Protein AF-A0A375AC36-F1 (afdb_monomer)

Foldseek 3Di:
DDDDDDPLLDFDDDPVVVCDLVVVDDDDDDVCNSVVVSVVRSVVRVVVCVVVVVDDDPPDDDD

Structure (mmCIF, N/CA/C/O backbone):
data_AF-A0A375AC36-F1
#
_entry.id   AF-A0A375AC36-F1
#
loop_
_atom_site.group_PDB
_atom_site.id
_atom_site.type_symbol
_atom_site.label_atom_id
_atom_site.label_alt_id
_atom_site.label_comp_id
_atom_site.label_asym_id
_atom_site.label_entity_id
_atom_site.label_seq_id
_atom_site.pdbx_PDB_ins_code
_atom_site.Cartn_x
_atom_site.Cartn_y
_atom_site.Cartn_z
_atom_site.occupancy
_atom_site.B_iso_or_equiv
_atom_site.auth_seq_id
_atom_site.auth_comp_id
_atom_site.auth_asym_id
_atom_site.auth_atom_id
_atom_site.pdbx_PDB_model_num
ATOM 1 N N . MET A 1 1 ? -18.024 16.640 -5.096 1.00 46.81 1 MET A N 1
ATOM 2 C CA . MET A 1 1 ? -17.171 15.755 -5.917 1.00 46.81 1 MET A CA 1
ATOM 3 C C . MET A 1 1 ? -15.952 15.422 -5.088 1.00 46.81 1 MET A C 1
ATOM 5 O O . MET A 1 1 ? -15.232 16.341 -4.727 1.00 46.81 1 MET A O 1
ATOM 9 N N . ALA A 1 2 ? -15.788 14.160 -4.695 1.00 68.69 2 ALA A N 1
ATOM 10 C CA . ALA A 1 2 ? -14.570 13.733 -4.018 1.00 68.69 2 ALA A CA 1
ATOM 11 C C . ALA A 1 2 ? -13.439 13.684 -5.053 1.00 68.69 2 ALA A C 1
ATOM 13 O O . ALA A 1 2 ? -13.629 13.145 -6.143 1.00 68.69 2 ALA A O 1
ATOM 14 N N . TYR A 1 3 ? -12.302 14.294 -4.735 1.00 7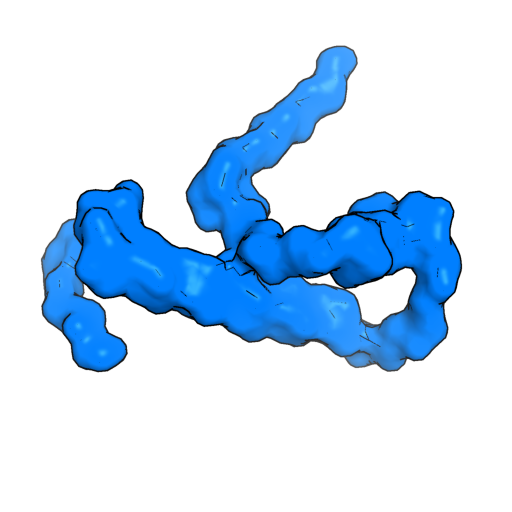6.56 3 TYR A N 1
ATOM 15 C CA . TYR A 1 3 ? -11.101 14.200 -5.555 1.00 76.56 3 TYR A CA 1
ATOM 16 C C . TYR A 1 3 ? -10.560 12.772 -5.426 1.00 76.56 3 TYR A C 1
ATOM 18 O O . TYR A 1 3 ? -10.172 12.356 -4.335 1.00 76.56 3 TYR A O 1
ATOM 26 N N . LYS A 1 4 ? -10.614 11.996 -6.514 1.00 83.00 4 LYS A N 1
ATOM 27 C CA . LYS A 1 4 ? -10.029 10.651 -6.559 1.00 83.00 4 LYS A CA 1
ATOM 28 C C . LYS A 1 4 ? -8.506 10.797 -6.579 1.00 83.00 4 LYS A C 1
ATOM 30 O O . LYS A 1 4 ? -7.985 11.586 -7.360 1.00 83.00 4 LYS A O 1
ATOM 35 N N . SER A 1 5 ? -7.816 10.053 -5.719 1.00 86.75 5 SER A N 1
ATOM 36 C CA . SER A 1 5 ? -6.355 9.975 -5.734 1.00 86.75 5 SER A CA 1
ATOM 37 C C . SER A 1 5 ? -5.857 9.289 -7.006 1.00 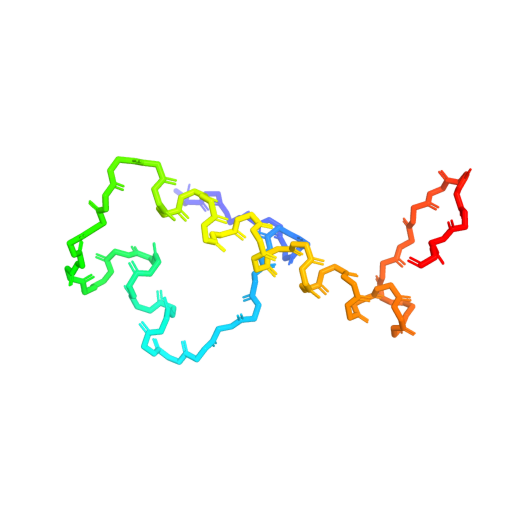86.75 5 SER A C 1
ATOM 39 O O . SER A 1 5 ? -6.551 8.438 -7.572 1.00 86.75 5 SER A O 1
ATOM 41 N N . ASP A 1 6 ? -4.642 9.633 -7.423 1.00 92.25 6 ASP A N 1
ATOM 42 C CA . ASP A 1 6 ? -3.962 8.942 -8.512 1.00 92.25 6 ASP A CA 1
ATOM 43 C C . ASP A 1 6 ? -3.629 7.497 -8.123 1.00 92.25 6 ASP A C 1
ATOM 45 O O . ASP A 1 6 ? -3.253 7.217 -6.981 1.00 92.25 6 ASP A O 1
ATOM 49 N N . ASP A 1 7 ?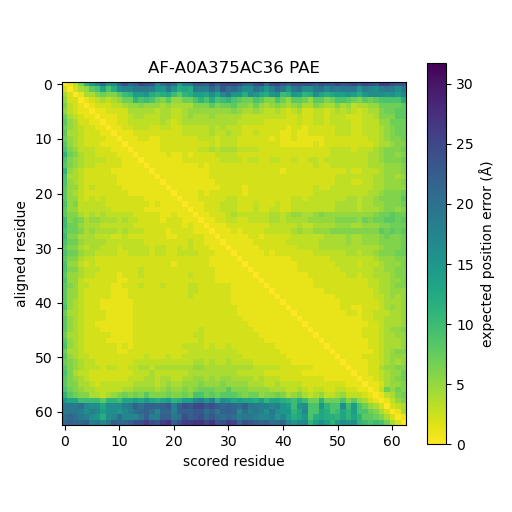 -3.699 6.579 -9.088 1.00 91.69 7 ASP A N 1
ATOM 50 C CA . ASP A 1 7 ? -3.468 5.156 -8.821 1.00 91.69 7 ASP A CA 1
ATOM 51 C C . ASP A 1 7 ? -1.991 4.853 -8.499 1.00 91.69 7 ASP A C 1
ATOM 53 O O . ASP A 1 7 ? -1.699 3.815 -7.916 1.00 91.69 7 ASP A O 1
ATOM 57 N N . PHE A 1 8 ? -1.049 5.764 -8.794 1.00 91.94 8 PHE A N 1
ATOM 58 C CA . PHE A 1 8 ? 0.356 5.567 -8.414 1.00 91.94 8 PHE A CA 1
ATOM 59 C C . PHE A 1 8 ? 0.579 5.687 -6.897 1.00 91.94 8 PHE A C 1
ATOM 61 O O . PHE A 1 8 ? 1.568 5.169 -6.385 1.00 91.94 8 PHE A O 1
ATOM 68 N N . PHE A 1 9 ? -0.316 6.360 -6.167 1.00 93.44 9 PHE A N 1
ATOM 69 C CA . PHE A 1 9 ? -0.256 6.490 -4.711 1.00 93.44 9 PHE A CA 1
ATOM 70 C C . PHE A 1 9 ? -1.255 5.532 -4.051 1.00 93.44 9 PHE A C 1
ATOM 72 O O . PHE A 1 9 ? -2.103 5.934 -3.257 1.00 93.44 9 PHE A O 1
ATOM 79 N N . ALA A 1 10 ? -1.154 4.255 -4.418 1.00 94.44 10 ALA A N 1
ATOM 80 C CA . ALA A 1 10 ? -1.978 3.160 -3.921 1.00 94.44 10 ALA A CA 1
ATOM 81 C C . ALA A 1 10 ? -1.101 1.968 -3.515 1.00 94.44 10 ALA A C 1
ATOM 83 O O . ALA A 1 10 ? 0.063 1.873 -3.907 1.00 94.44 10 ALA A O 1
ATOM 84 N N . VAL A 1 11 ? -1.669 1.056 -2.725 1.00 96.81 11 VAL A N 1
ATOM 85 C CA . VAL A 1 11 ? -0.971 -0.136 -2.230 1.00 96.81 11 VAL A CA 1
ATOM 86 C C . VAL A 1 11 ? -1.742 -1.398 -2.579 1.00 96.81 11 VAL A C 1
ATOM 88 O O . VAL A 1 11 ? -2.975 -1.407 -2.556 1.00 96.81 11 VAL A O 1
ATOM 91 N N . PHE A 1 12 ? -1.030 -2.490 -2.852 1.00 96.44 12 PHE A N 1
ATOM 92 C CA . PHE A 1 12 ? -1.664 -3.804 -2.879 1.00 96.44 12 PHE A CA 1
ATOM 93 C C . PHE A 1 12 ? -2.095 -4.211 -1.464 1.00 96.44 12 PHE A C 1
ATOM 95 O O . PHE A 1 12 ? -1.310 -4.155 -0.519 1.00 96.44 12 PHE A O 1
ATOM 102 N N . GLY A 1 13 ? -3.343 -4.653 -1.321 1.00 95.00 13 GLY A N 1
ATOM 103 C CA . GLY A 1 13 ? -3.890 -5.130 -0.055 1.00 95.00 13 GLY A CA 1
ATOM 104 C C . GLY A 1 13 ? -5.001 -6.145 -0.288 1.00 95.00 13 GLY A C 1
ATOM 105 O O . GLY A 1 13 ? -5.749 -6.050 -1.260 1.00 95.00 13 GLY A O 1
ATOM 106 N N . CYS A 1 14 ? -5.116 -7.133 0.602 1.00 97.38 14 CYS A N 1
ATOM 107 C CA . CYS A 1 14 ? -6.290 -8.002 0.614 1.00 97.38 14 CYS A CA 1
ATOM 108 C C . CYS A 1 14 ? -7.535 -7.206 1.045 1.00 97.38 14 CYS A C 1
ATOM 110 O O . CYS A 1 14 ? -7.422 -6.091 1.561 1.00 97.38 14 CYS A O 1
ATOM 112 N N . SER A 1 15 ? -8.723 -7.794 0.887 1.00 97.69 15 SER A N 1
ATOM 113 C CA . SER A 1 15 ? -9.989 -7.147 1.262 1.00 97.69 15 SER A CA 1
ATOM 114 C C . SER A 1 15 ? -9.994 -6.641 2.709 1.00 97.69 15 SER A C 1
ATOM 116 O O . SER A 1 15 ? -10.383 -5.506 2.960 1.00 97.69 15 SER A O 1
ATOM 118 N N . SER A 1 16 ? -9.475 -7.429 3.654 1.00 97.12 16 SER A N 1
ATOM 119 C CA . SER A 1 16 ? -9.411 -7.035 5.065 1.00 97.12 16 SER A CA 1
ATOM 120 C C . SER A 1 16 ? -8.460 -5.862 5.322 1.00 97.12 16 SER A C 1
ATOM 122 O O . SER A 1 16 ? -8.798 -4.962 6.086 1.00 97.12 16 SER A O 1
ATOM 124 N N . CYS A 1 17 ? -7.284 -5.838 4.684 1.00 96.25 17 CYS A N 1
ATOM 125 C CA . CYS A 1 17 ? -6.345 -4.719 4.814 1.00 96.25 17 CYS A CA 1
ATOM 126 C C . CYS A 1 17 ? -6.928 -3.436 4.221 1.00 96.25 17 CYS A C 1
ATOM 128 O O . CYS A 1 17 ? -6.820 -2.375 4.832 1.00 96.25 17 CYS A O 1
ATOM 130 N N . HIS A 1 18 ? -7.573 -3.547 3.060 1.00 95.56 18 HIS A N 1
ATOM 131 C CA . HIS A 1 18 ? -8.258 -2.438 2.408 1.00 95.56 18 HIS A CA 1
ATOM 132 C C . HIS A 1 18 ? -9.323 -1.825 3.327 1.00 95.56 18 HIS A C 1
ATOM 134 O O . HIS A 1 18 ? -9.305 -0.620 3.569 1.00 95.56 18 HIS A O 1
ATOM 140 N N . ASP A 1 19 ? -10.18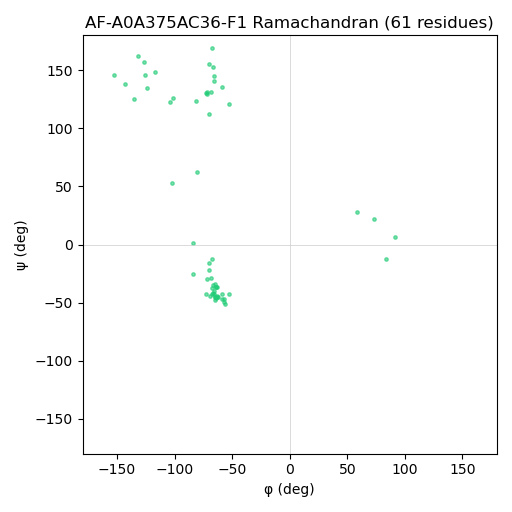3 -2.651 3.927 1.00 97.00 19 ASP A N 1
ATOM 141 C CA . ASP A 1 19 ? -11.247 -2.168 4.810 1.00 97.00 19 ASP A CA 1
ATOM 142 C C . ASP A 1 19 ? -10.711 -1.468 6.069 1.00 97.00 19 ASP A C 1
ATOM 144 O O . ASP A 1 19 ? -11.277 -0.469 6.521 1.00 97.00 19 ASP A O 1
ATOM 148 N N . VAL A 1 20 ? -9.603 -1.958 6.625 1.00 96.88 20 VAL A N 1
ATOM 149 C CA . VAL A 1 20 ? -8.957 -1.360 7.801 1.00 96.88 20 VAL A CA 1
ATOM 150 C C . VAL A 1 20 ? -8.247 -0.040 7.459 1.00 96.88 20 VAL A C 1
ATOM 152 O O . VAL A 1 20 ? -8.367 0.935 8.207 1.00 96.88 20 VAL A O 1
ATOM 155 N N . ILE A 1 21 ? -7.527 0.035 6.334 1.00 94.50 21 ILE A N 1
ATOM 156 C CA . ILE A 1 21 ? -6.803 1.248 5.908 1.00 94.50 21 ILE A CA 1
ATOM 157 C C . ILE A 1 21 ? -7.784 2.366 5.531 1.00 94.50 21 ILE A C 1
ATOM 159 O O . ILE A 1 21 ? -7.603 3.506 5.972 1.00 94.50 21 ILE A O 1
ATOM 163 N N . ASP A 1 22 ? -8.860 2.038 4.813 1.00 92.38 22 ASP A N 1
ATOM 164 C CA . ASP A 1 22 ? -9.932 2.980 4.458 1.00 92.38 22 ASP A CA 1
ATOM 165 C C . ASP A 1 22 ? -10.753 3.439 5.676 1.00 92.38 22 ASP A C 1
ATOM 167 O O . ASP A 1 22 ? -11.542 4.378 5.580 1.00 92.38 22 ASP A O 1
ATOM 171 N N . GLY A 1 23 ? -10.599 2.780 6.830 1.00 93.81 23 GLY A N 1
ATOM 172 C CA . GLY A 1 23 ? -11.390 3.060 8.028 1.00 93.81 23 GLY A CA 1
ATOM 173 C C . GLY A 1 23 ? -12.836 2.561 7.943 1.00 93.81 23 GLY A C 1
ATOM 174 O O . GLY A 1 23 ? -13.693 3.052 8.675 1.00 93.81 23 GLY A O 1
ATOM 175 N N . ARG A 1 24 ? -13.119 1.584 7.070 1.00 96.12 24 ARG A N 1
ATOM 176 C CA . ARG A 1 24 ? -14.423 0.897 6.981 1.00 96.12 24 ARG A CA 1
ATOM 177 C C . ARG A 1 24 ? -14.650 -0.034 8.169 1.00 96.12 24 ARG A C 1
ATOM 179 O O . ARG A 1 24 ? -15.790 -0.249 8.571 1.00 96.12 24 ARG A O 1
ATOM 186 N N . VAL A 1 25 ? -13.564 -0.573 8.725 1.00 97.12 25 VAL A N 1
ATOM 187 C CA . VAL A 1 25 ? -13.554 -1.427 9.918 1.00 97.12 25 VAL A CA 1
ATOM 188 C C . VAL A 1 25 ? -12.609 -0.815 10.960 1.00 97.12 25 VAL A C 1
ATOM 190 O O . VAL A 1 25 ? -11.507 -0.393 10.600 1.00 97.12 25 VAL A O 1
ATOM 193 N N . PRO A 1 26 ? -13.002 -0.742 12.247 1.00 95.44 26 PRO A N 1
ATOM 194 C CA . PRO A 1 26 ? -12.138 -0.210 13.293 1.00 95.44 26 PRO A CA 1
ATOM 195 C C . PRO A 1 26 ? -10.913 -1.103 13.514 1.00 95.44 26 PRO A C 1
ATOM 197 O O . PRO A 1 26 ? -11.012 -2.329 13.542 1.00 95.44 26 PRO A O 1
ATOM 200 N N . TYR A 1 27 ? -9.764 -0.472 13.740 1.00 96.62 27 TYR A N 1
ATOM 201 C CA . TYR A 1 27 ? -8.519 -1.144 14.093 1.00 96.62 27 TYR A CA 1
ATOM 202 C C . TYR A 1 27 ? -7.740 -0.296 15.099 1.00 96.62 27 TYR A C 1
ATOM 204 O O . TYR A 1 27 ? -7.690 0.931 14.985 1.00 96.62 27 TYR A O 1
ATOM 212 N N . GLY A 1 28 ? -7.162 -0.950 16.106 1.00 97.19 28 GLY A N 1
ATOM 213 C CA . GLY A 1 28 ? -6.459 -0.308 17.217 1.00 97.19 28 GLY A CA 1
ATOM 214 C C . GLY A 1 28 ? -5.036 0.106 16.858 1.00 97.19 28 GLY A C 1
ATOM 215 O O . GLY A 1 28 ? -4.096 -0.415 17.449 1.00 97.19 28 GLY A O 1
ATOM 216 N N . TRP A 1 29 ? -4.883 1.012 15.890 1.00 96.88 29 TRP A N 1
ATOM 217 C CA . TRP A 1 29 ? -3.578 1.535 15.486 1.00 96.88 29 TRP A CA 1
ATOM 218 C C . TRP A 1 29 ? -2.861 2.213 16.658 1.00 96.88 29 TRP A C 1
ATOM 220 O O . TRP A 1 29 ? -3.445 3.029 17.379 1.00 96.88 29 TRP A O 1
ATOM 230 N N . ARG A 1 30 ? -1.568 1.932 16.813 1.00 98.00 30 ARG A N 1
ATOM 231 C CA . ARG A 1 30 ? -0.679 2.757 17.640 1.00 98.00 30 ARG A CA 1
ATOM 232 C C . ARG A 1 30 ? -0.443 4.110 16.948 1.00 98.00 30 ARG A C 1
ATOM 234 O O . ARG A 1 30 ? -0.550 4.187 15.722 1.00 98.00 30 ARG A O 1
ATOM 241 N N . PRO A 1 31 ? -0.108 5.184 17.687 1.00 97.69 31 PRO A N 1
ATOM 242 C CA . PRO A 1 31 ? 0.212 6.472 17.073 1.00 97.69 31 PRO A CA 1
ATOM 243 C C . PRO A 1 31 ? 1.291 6.329 15.985 1.00 97.69 31 PRO A C 1
ATOM 245 O O . PRO A 1 31 ? 2.381 5.847 16.277 1.00 97.69 31 PRO A O 1
ATOM 248 N N . GLY A 1 32 ? 0.970 6.717 14.745 1.00 96.88 32 GLY A N 1
ATOM 249 C CA . GLY A 1 32 ? 1.858 6.644 13.572 1.00 96.88 32 GLY A CA 1
ATOM 250 C C . GLY A 1 32 ? 1.909 5.292 12.842 1.00 96.88 32 GLY A C 1
ATOM 251 O O . GLY A 1 32 ? 2.398 5.223 11.718 1.00 96.88 32 GLY A O 1
ATOM 252 N N . GLU A 1 33 ? 1.374 4.216 13.426 1.00 97.56 33 GLU A N 1
ATOM 253 C CA . GLU A 1 33 ? 1.488 2.862 12.862 1.00 97.56 33 GLU A CA 1
ATOM 254 C C . GLU A 1 33 ? 0.764 2.718 11.518 1.00 97.56 33 GLU A C 1
ATOM 256 O O . GLU A 1 33 ? 1.217 1.986 10.636 1.00 97.56 33 GLU A O 1
ATOM 261 N N . LYS A 1 34 ? -0.355 3.430 11.344 1.00 95.75 34 LYS A N 1
ATOM 262 C CA . LYS A 1 34 ? -1.127 3.406 10.099 1.00 95.75 34 LYS A CA 1
ATOM 263 C C . LYS A 1 34 ? -0.311 3.989 8.947 1.00 95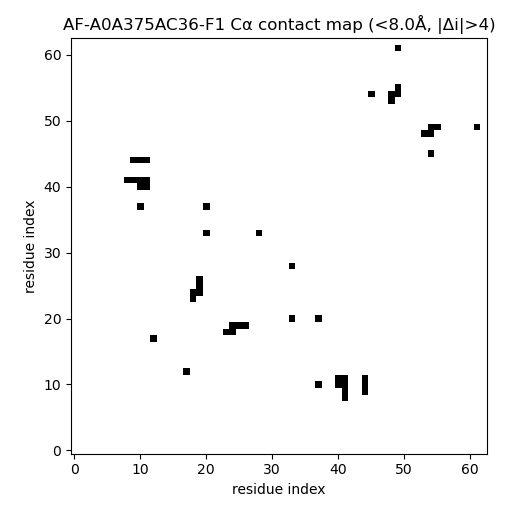.75 34 LYS A C 1
ATOM 265 O O . LYS A 1 34 ? -0.232 3.382 7.880 1.00 95.75 34 LYS A O 1
ATOM 270 N N . GLU A 1 35 ? 0.298 5.149 9.167 1.00 95.62 35 GLU A N 1
ATOM 271 C CA . GLU A 1 35 ? 1.129 5.844 8.189 1.00 95.62 35 GLU A CA 1
ATOM 272 C C . GLU A 1 35 ? 2.381 5.030 7.851 1.00 95.62 35 GLU A C 1
ATOM 274 O O . GLU A 1 35 ? 2.687 4.846 6.673 1.00 95.62 35 GLU A O 1
ATOM 279 N N . GLU A 1 36 ? 3.062 4.479 8.859 1.00 97.56 36 GLU A N 1
ATOM 280 C CA . GLU A 1 36 ? 4.225 3.602 8.670 1.00 97.56 36 GLU A CA 1
ATOM 281 C C . GLU A 1 36 ? 3.871 2.366 7.834 1.00 97.56 36 GLU A C 1
ATOM 283 O O . GLU A 1 36 ? 4.565 2.045 6.866 1.00 97.56 36 GLU A O 1
ATOM 288 N N . THR A 1 37 ? 2.755 1.707 8.161 1.00 96.19 37 THR A N 1
ATOM 289 C CA . THR A 1 37 ? 2.272 0.524 7.436 1.00 96.19 37 THR A CA 1
ATOM 290 C C . THR A 1 37 ? 1.943 0.865 5.984 1.00 96.19 37 THR A C 1
ATOM 292 O O . THR A 1 37 ? 2.346 0.142 5.070 1.00 96.19 37 THR A O 1
ATOM 295 N N . TYR A 1 38 ? 1.247 1.982 5.751 1.00 95.19 38 TYR A N 1
ATOM 296 C CA . TYR A 1 38 ? 0.870 2.419 4.408 1.00 95.19 38 TYR A CA 1
ATOM 297 C C . TYR A 1 38 ? 2.090 2.781 3.554 1.00 95.19 38 TYR A C 1
ATOM 299 O O . TYR A 1 38 ? 2.194 2.337 2.413 1.00 95.19 38 TYR A O 1
ATOM 307 N N . LEU A 1 39 ? 3.048 3.536 4.102 1.00 96.44 39 LEU A N 1
ATOM 308 C CA . LEU A 1 39 ? 4.262 3.930 3.381 1.00 96.44 39 LEU A CA 1
ATOM 309 C C . LEU A 1 39 ? 5.176 2.733 3.087 1.00 96.44 39 LEU A C 1
ATOM 311 O O . LEU A 1 39 ? 5.745 2.654 1.996 1.00 96.44 39 LEU A O 1
ATOM 315 N N . ALA A 1 40 ? 5.279 1.773 4.010 1.00 97.38 40 ALA A N 1
ATOM 316 C CA . ALA A 1 40 ? 6.003 0.527 3.766 1.00 97.38 40 ALA A CA 1
ATOM 317 C C . ALA A 1 40 ? 5.361 -0.289 2.628 1.00 97.38 40 ALA A C 1
ATOM 319 O O . ALA A 1 40 ? 6.062 -0.761 1.729 1.00 97.38 40 ALA A O 1
ATOM 320 N N . ALA A 1 41 ? 4.028 -0.408 2.622 1.00 97.88 41 ALA A N 1
ATOM 321 C CA . ALA A 1 41 ? 3.289 -1.092 1.562 1.00 97.88 41 ALA A CA 1
ATOM 322 C C . ALA A 1 41 ? 3.370 -0.356 0.210 1.00 97.88 41 ALA A C 1
ATOM 324 O O . ALA A 1 41 ? 3.471 -0.997 -0.839 1.00 97.88 41 ALA A O 1
ATOM 325 N N . LEU A 1 42 ? 3.394 0.980 0.222 1.00 97.25 42 LEU A N 1
ATOM 326 C CA . LEU A 1 42 ? 3.596 1.804 -0.970 1.00 97.25 42 LEU A CA 1
ATOM 327 C C . LEU A 1 42 ? 4.980 1.572 -1.575 1.00 97.25 42 LEU A C 1
ATOM 329 O O . LEU A 1 42 ? 5.087 1.333 -2.774 1.00 97.25 42 LEU A O 1
ATOM 333 N N . HIS A 1 43 ? 6.028 1.554 -0.749 1.00 96.31 43 HIS A N 1
ATOM 334 C CA . HIS A 1 43 ? 7.379 1.233 -1.207 1.00 96.31 43 HIS A CA 1
ATOM 335 C C . HIS A 1 43 ? 7.453 -0.168 -1.842 1.00 96.31 43 HIS A C 1
ATOM 337 O O . HIS A 1 43 ? 8.054 -0.328 -2.903 1.00 96.31 43 HIS A O 1
ATOM 343 N N . ALA A 1 44 ? 6.804 -1.173 -1.244 1.00 96.94 44 ALA A N 1
ATOM 344 C CA . ALA A 1 44 ? 6.740 -2.521 -1.814 1.00 96.94 44 ALA A CA 1
ATOM 345 C C . ALA A 1 44 ? 5.957 -2.568 -3.141 1.00 96.94 44 ALA A C 1
ATOM 347 O O . ALA A 1 44 ? 6.382 -3.227 -4.088 1.00 96.94 44 ALA A O 1
ATOM 348 N N . THR A 1 45 ? 4.848 -1.832 -3.234 1.00 97.56 45 THR A N 1
ATOM 349 C CA . THR A 1 45 ? 4.045 -1.723 -4.463 1.00 97.56 45 THR A CA 1
ATOM 350 C C . THR A 1 45 ? 4.853 -1.072 -5.584 1.00 97.56 45 THR A C 1
ATOM 352 O O . THR A 1 45 ? 4.913 -1.593 -6.695 1.00 97.56 45 THR A O 1
ATOM 355 N N . TRP A 1 46 ? 5.561 0.018 -5.285 1.00 96.06 46 TRP A N 1
ATOM 356 C CA . TRP A 1 46 ? 6.444 0.667 -6.251 1.00 96.06 46 TRP A CA 1
ATOM 357 C C . TRP A 1 46 ? 7.604 -0.220 -6.670 1.00 96.06 46 TRP A C 1
ATOM 359 O O . TRP A 1 46 ? 7.959 -0.198 -7.842 1.00 96.06 46 TRP A O 1
ATOM 369 N N . ARG A 1 47 ? 8.170 -1.021 -5.759 1.00 95.06 47 ARG A N 1
ATOM 370 C CA . ARG A 1 47 ? 9.203 -1.999 -6.113 1.00 95.06 47 ARG A CA 1
ATOM 371 C C . ARG A 1 47 ? 8.710 -2.950 -7.204 1.00 95.06 47 ARG A C 1
ATOM 373 O O . ARG A 1 47 ? 9.364 -3.048 -8.233 1.00 95.06 47 ARG A O 1
ATOM 380 N N . ILE A 1 48 ? 7.533 -3.551 -7.015 1.00 96.12 48 ILE A N 1
ATOM 381 C CA . ILE A 1 48 ? 6.904 -4.433 -8.012 1.00 96.12 48 ILE A CA 1
ATOM 382 C C . ILE A 1 48 ? 6.708 -3.690 -9.335 1.00 96.12 48 ILE A C 1
ATOM 384 O O . ILE A 1 48 ? 7.078 -4.187 -10.392 1.00 96.12 48 ILE A O 1
ATOM 388 N N . TRP A 1 49 ? 6.175 -2.469 -9.293 1.00 96.19 49 TRP A N 1
ATOM 389 C CA . TRP A 1 49 ? 5.941 -1.688 -10.508 1.00 96.19 49 TRP A CA 1
ATOM 390 C C . TRP A 1 49 ? 7.219 -1.224 -11.208 1.00 96.19 49 TRP A C 1
ATOM 392 O O . TRP A 1 49 ? 7.202 -1.064 -12.425 1.00 96.19 49 TRP A O 1
ATOM 402 N N . PHE A 1 50 ? 8.324 -1.016 -10.493 1.00 93.81 50 PHE A N 1
ATOM 403 C CA . PHE A 1 50 ? 9.626 -0.786 -11.118 1.00 93.81 50 PHE A CA 1
ATOM 404 C C . PHE A 1 50 ? 10.143 -2.057 -11.791 1.00 93.81 50 PHE A C 1
ATOM 406 O O . PHE A 1 50 ? 10.579 -1.987 -12.940 1.00 93.81 50 PHE A O 1
ATOM 413 N N . ASP A 1 51 ? 10.038 -3.206 -11.122 1.00 94.25 51 ASP A N 1
ATOM 414 C CA . ASP A 1 51 ? 10.476 -4.499 -11.658 1.00 94.25 51 ASP A CA 1
ATOM 415 C C . ASP A 1 51 ? 9.659 -4.900 -12.905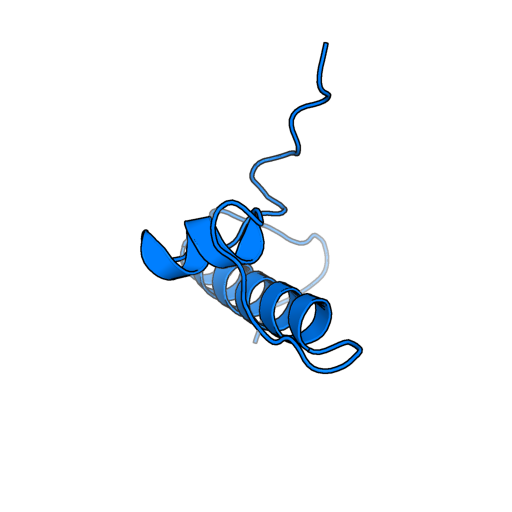 1.00 94.25 51 ASP A C 1
ATOM 417 O O . ASP A 1 51 ? 10.207 -5.412 -13.881 1.00 94.25 51 ASP A O 1
ATOM 421 N N . GLU A 1 52 ? 8.362 -4.580 -12.924 1.00 95.94 52 GLU A N 1
ATOM 422 C CA . GLU A 1 52 ? 7.456 -4.790 -14.064 1.00 95.94 52 GLU A CA 1
ATOM 423 C C . GLU A 1 52 ? 7.495 -3.659 -15.109 1.00 95.94 52 GLU A C 1
ATOM 425 O O . GLU A 1 52 ? 6.778 -3.709 -16.108 1.00 95.94 52 GLU A O 1
ATOM 430 N N . SER A 1 53 ? 8.336 -2.635 -14.919 1.00 94.06 53 SER A N 1
ATOM 431 C CA . SER A 1 53 ? 8.435 -1.465 -15.812 1.00 94.06 53 SER A CA 1
ATOM 432 C C . SER A 1 53 ? 7.125 -0.667 -15.986 1.00 94.06 53 SER A C 1
ATOM 434 O O . SER A 1 53 ? 6.924 -0.006 -17.007 1.00 94.06 53 SER A O 1
ATOM 436 N N . LEU A 1 54 ? 6.243 -0.691 -14.983 1.00 94.62 54 LEU A N 1
ATOM 437 C CA . LEU A 1 54 ? 5.015 0.112 -14.897 1.00 94.62 54 LEU A CA 1
ATOM 438 C C . LEU A 1 54 ? 5.271 1.520 -14.333 1.00 94.62 54 LEU A C 1
ATOM 440 O O . LEU A 1 54 ? 4.533 2.457 -14.639 1.00 94.62 54 LEU A O 1
ATOM 444 N N . LEU A 1 55 ? 6.333 1.684 -13.536 1.00 92.56 55 LEU A N 1
ATOM 445 C CA . LEU A 1 55 ? 6.837 2.977 -13.073 1.00 92.56 55 LEU A CA 1
ATOM 446 C C . LEU A 1 55 ? 8.249 3.247 -13.594 1.00 92.56 55 LEU A C 1
ATOM 448 O O . LEU A 1 55 ? 9.071 2.347 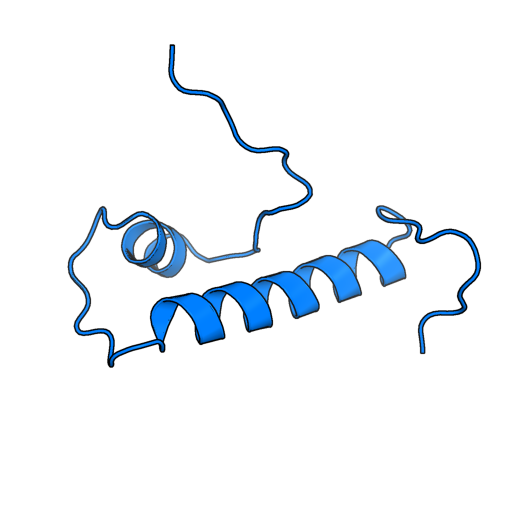-13.744 1.00 92.56 55 LEU A O 1
ATOM 452 N N . VAL A 1 56 ? 8.551 4.528 -13.816 1.00 90.56 56 VAL A N 1
ATOM 453 C CA . VAL A 1 56 ? 9.885 5.004 -14.198 1.00 90.56 56 VAL A CA 1
ATOM 454 C C . VAL A 1 56 ? 10.227 6.23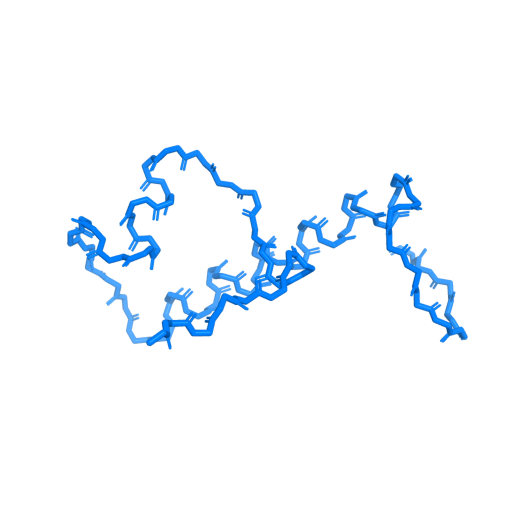2 -13.368 1.00 90.56 56 VAL A C 1
ATOM 456 O O . VAL A 1 56 ? 9.505 7.227 -13.415 1.00 90.56 56 VAL A O 1
ATOM 459 N N . ALA A 1 57 ? 11.367 6.211 -12.674 1.00 87.88 57 ALA A N 1
ATOM 460 C CA . ALA A 1 57 ? 11.955 7.441 -12.158 1.00 87.88 57 ALA A CA 1
ATOM 461 C C . ALA A 1 57 ? 13.101 7.884 -13.056 1.00 87.88 57 ALA A C 1
ATOM 463 O O . ALA A 1 57 ? 14.037 7.140 -13.352 1.00 87.88 57 ALA A O 1
ATOM 464 N N . LYS A 1 58 ? 13.013 9.131 -13.504 1.00 89.12 58 LYS A N 1
ATOM 465 C CA . LYS A 1 58 ? 14.011 9.721 -14.387 1.00 89.12 58 LYS A CA 1
ATOM 466 C C . LYS A 1 58 ? 15.301 9.976 -13.602 1.00 89.12 58 LYS A C 1
ATOM 468 O O . LYS A 1 58 ? 15.263 10.606 -12.552 1.00 89.12 58 LYS A O 1
ATOM 473 N N . GLY A 1 59 ? 16.435 9.526 -14.142 1.00 83.69 59 GLY A N 1
ATOM 474 C CA . GLY A 1 59 ? 17.769 9.841 -13.615 1.00 83.69 59 GLY A CA 1
ATOM 475 C C . GLY A 1 59 ? 18.348 8.867 -12.581 1.00 83.69 59 GLY A C 1
ATOM 476 O O . GLY A 1 59 ? 19.420 9.149 -12.056 1.00 83.69 59 GLY A O 1
ATOM 477 N N . GLY A 1 60 ? 17.701 7.728 -12.303 1.00 70.75 60 GLY A N 1
ATOM 478 C CA . GLY A 1 60 ? 18.205 6.710 -11.371 1.00 70.75 60 GLY A CA 1
ATOM 479 C C . GLY A 1 60 ? 18.265 5.302 -11.971 1.00 70.75 60 GLY A C 1
ATOM 480 O O . GLY A 1 60 ? 17.541 4.989 -12.914 1.00 70.75 60 GLY A O 1
ATOM 481 N N . ARG A 1 61 ? 19.124 4.442 -11.406 1.00 60.06 61 ARG A N 1
ATOM 482 C CA . ARG A 1 61 ? 19.018 2.976 -11.514 1.00 60.06 61 ARG A CA 1
ATOM 483 C C . ARG A 1 61 ? 18.480 2.464 -10.182 1.00 60.06 61 ARG A C 1
ATOM 485 O O . ARG A 1 61 ? 19.082 2.750 -9.150 1.00 60.06 61 ARG A O 1
ATOM 492 N N . PHE A 1 62 ? 17.362 1.749 -10.203 1.00 63.91 62 PHE A N 1
ATOM 493 C CA . PHE A 1 62 ? 16.821 1.115 -9.005 1.00 63.91 62 PHE A CA 1
ATOM 494 C C . PHE A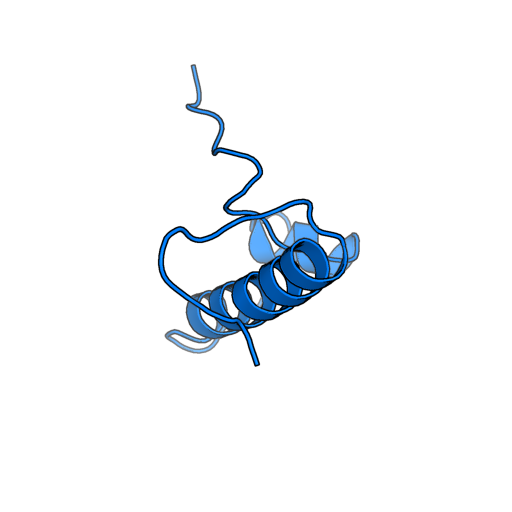 1 62 ? 17.561 -0.200 -8.762 1.00 63.91 62 PHE A C 1
ATOM 496 O O . PHE A 1 62 ? 17.651 -1.025 -9.668 1.00 63.91 62 PHE A O 1
ATOM 503 N N . ALA A 1 63 ? 18.150 -0.326 -7.571 1.00 58.31 63 ALA A N 1
ATOM 504 C CA . ALA A 1 63 ? 18.789 -1.539 -7.064 1.00 58.31 63 ALA A CA 1
ATOM 505 C C . ALA A 1 63 ? 17.806 -2.342 -6.214 1.00 58.31 63 ALA A C 1
ATOM 507 O O . ALA A 1 63 ? 16.962 -1.695 -5.535 1.00 58.31 63 ALA A O 1
#

Organism: NCBI:txid1401087

Secondary structure (DSSP, 8-state):
---PPPGGG-----HHHHHHHTTSS---PPTTHHHHHHHHHHHHHHHHHHHTTS---TT----

Sequence (63 aa):
MAYKSDDFFAVFGCSSCHDVIDGRVPYGWRPGEKEETYLAALHATWRIWFDESLLVAKGGRFA

Mean predicted aligned error: 4.46 Å

Solvent-accessible surface area (backbone atoms only — not comparable to full-atom values): 4160 Å² total; per-residue (Å²): 131,83,85,79,78,61,78,85,80,47,57,83,64,55,74,68,54,46,34,44,73,75,60,76,38,93,71,91,66,56,94,64,46,60,60,54,52,50,53,54,39,31,54,54,38,49,49,53,29,45,77,70,64,76,48,83,70,89,95,66,83,91,131

pLDDT: mean 91.35, std 10.73, range [46.81, 98.0]

Radius of gyration: 14.04 Å; Cα contacts (8 Å, |Δi|>4): 25; chains: 1; bounding box: 36×24×34 Å

InterPro domains:
  IPR010774 Putative nuclease YbcO [PF07102] (2-27)